Protein AF-A0A0K0ENK3-F1 (afdb_monomer_lite)

Sequence (128 aa):
MRTIVILLSPIFALILNIVTFDFFKKRNRREPESIIIKRERLILINITLQGILAILCQSPTAIILYLTQVYSLNIPNIYYLTSNFLLFSHFGFSTLITIMFLKDVRKEICKSFNGYVDHKLIKRFMKI

Secondary structure (DSSP, 8-state):
-HHHHHHHHHHHHHHHHHHHHHHHHHHGGG-TT-HHHHHHHHHHHHHHHHHHHHHHHHHHHHHHHHHHHHH-----HHHHHHHHHHHHHHHHHHHHHHHHH-HHHHHHHHHHHTTTS-HHHHHHHHT-

Radius of gyration: 19.32 Å; chains: 1; bounding box: 52×31×52 Å

Organism: Strongyloides stercoralis (NCBI:txid6248)

pLDDT: mean 81.51, std 9.8, range [50.53, 94.25]

Foldseek 3Di:
DVLVCLLCVLVVQLVVLVVVVVVLCVVCVVPCPDPVNVLVVLVSVLSNVLSVLQNVLQVQQSVVVCCCVPVVDPDDVVSVVVSVVSNVVSVVVSVVSCLQRHPVVVVVVLVVCVPPDDNVVSCVVSVD

Structure (mmCIF, N/CA/C/O backbone):
data_AF-A0A0K0ENK3-F1
#
_entry.id   AF-A0A0K0ENK3-F1
#
loop_
_atom_site.group_PDB
_atom_site.id
_atom_site.type_symbol
_atom_site.label_atom_id
_atom_site.label_alt_id
_atom_site.label_comp_id
_atom_site.label_asym_id
_atom_site.label_entity_id
_atom_site.label_seq_id
_atom_site.pdbx_PDB_ins_code
_atom_site.Cartn_x
_atom_site.Cartn_y
_atom_site.Cartn_z
_atom_site.occupancy
_atom_site.B_iso_or_equiv
_atom_site.auth_seq_id
_atom_site.auth_comp_id
_atom_site.auth_asym_id
_atom_site.auth_atom_id
_atom_site.pdbx_PDB_model_num
ATOM 1 N N . MET A 1 1 ? -21.571 6.300 4.278 1.00 59.97 1 MET A N 1
ATOM 2 C CA . MET A 1 1 ? -21.034 6.801 2.989 1.00 59.97 1 MET A CA 1
ATOM 3 C C . MET A 1 1 ? -19.554 7.166 3.086 1.00 59.97 1 MET A C 1
ATOM 5 O O . MET A 1 1 ? -18.743 6.413 2.570 1.00 59.97 1 MET A O 1
ATOM 9 N N . ARG A 1 2 ? -19.168 8.246 3.786 1.00 70.38 2 ARG A N 1
ATOM 10 C CA . ARG A 1 2 ? -17.778 8.754 3.798 1.00 70.38 2 ARG A CA 1
ATOM 11 C C . ARG A 1 2 ? -16.722 7.727 4.250 1.00 70.38 2 ARG A C 1
ATOM 13 O O . ARG A 1 2 ? -15.711 7.581 3.578 1.00 70.38 2 ARG A O 1
ATOM 20 N N . THR A 1 3 ? -16.978 6.968 5.318 1.00 70.75 3 THR A N 1
ATOM 21 C CA . 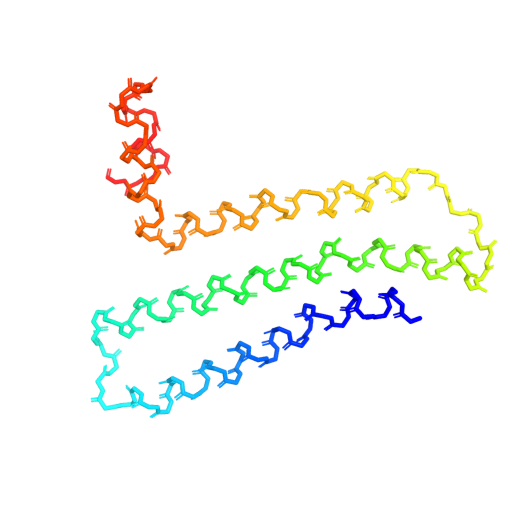THR A 1 3 ? -16.048 5.939 5.835 1.00 70.75 3 THR A CA 1
ATOM 22 C C . THR A 1 3 ? -15.810 4.803 4.837 1.00 70.75 3 THR A C 1
ATOM 24 O O . THR A 1 3 ? -14.682 4.353 4.673 1.00 70.75 3 THR A O 1
ATOM 27 N N . ILE A 1 4 ? -16.858 4.388 4.117 1.00 75.12 4 ILE A N 1
ATOM 28 C CA . ILE A 1 4 ? -16.775 3.348 3.081 1.00 75.12 4 ILE A CA 1
ATOM 29 C C . ILE A 1 4 ? -15.928 3.841 1.905 1.00 75.12 4 ILE A C 1
ATOM 31 O O . ILE A 1 4 ? -15.069 3.110 1.429 1.00 75.12 4 ILE A O 1
ATOM 35 N N . VAL A 1 5 ? -16.118 5.094 1.471 1.00 77.25 5 VAL A N 1
ATOM 36 C CA . VAL A 1 5 ? -15.306 5.688 0.394 1.00 77.25 5 VAL A CA 1
ATOM 37 C C . VAL A 1 5 ? -13.828 5.741 0.780 1.00 77.25 5 VAL A C 1
ATOM 39 O O . VAL A 1 5 ? -12.976 5.375 -0.025 1.00 77.25 5 VAL A O 1
ATOM 42 N N . ILE A 1 6 ? -13.524 6.149 2.016 1.00 74.31 6 ILE A N 1
ATOM 43 C CA . ILE A 1 6 ? -12.144 6.196 2.518 1.00 74.31 6 ILE A CA 1
ATOM 44 C C . ILE A 1 6 ? -11.524 4.793 2.527 1.00 74.31 6 ILE A C 1
ATOM 46 O O . ILE A 1 6 ? -10.385 4.647 2.104 1.00 74.31 6 ILE A O 1
ATOM 50 N N . LEU A 1 7 ? -12.279 3.766 2.929 1.00 75.06 7 LEU A N 1
ATOM 51 C CA . LEU A 1 7 ? -11.781 2.390 2.987 1.00 75.06 7 LEU A CA 1
ATOM 52 C C . LEU A 1 7 ? -11.594 1.750 1.602 1.00 75.06 7 LEU A C 1
ATOM 54 O O . LEU A 1 7 ? -10.628 1.027 1.372 1.00 75.06 7 LEU A O 1
ATOM 58 N N . LEU A 1 8 ? -12.518 2.002 0.673 1.00 83.69 8 LEU A N 1
ATOM 59 C CA . LEU A 1 8 ? -12.481 1.415 -0.668 1.00 83.69 8 LEU A CA 1
ATOM 60 C C . LEU A 1 8 ? -11.491 2.124 -1.597 1.00 83.69 8 LEU A C 1
ATOM 62 O O . LEU A 1 8 ? -10.963 1.493 -2.507 1.00 83.69 8 LEU A O 1
ATOM 66 N N . SER A 1 9 ? -11.215 3.410 -1.369 1.00 82.75 9 SER A N 1
ATOM 67 C CA . SER A 1 9 ? -10.250 4.212 -2.135 1.00 82.75 9 SER A CA 1
ATOM 68 C C . SER A 1 9 ? -8.902 3.505 -2.367 1.00 82.75 9 SER A C 1
ATOM 70 O O . SER A 1 9 ? -8.542 3.294 -3.530 1.00 82.75 9 SER A O 1
ATOM 72 N N . PRO A 1 10 ? -8.166 3.068 -1.324 1.00 81.31 10 PRO A N 1
ATOM 73 C CA . PRO A 1 10 ? -6.874 2.419 -1.520 1.00 81.31 10 PRO A CA 1
ATOM 74 C C . PRO A 1 10 ? -6.999 1.058 -2.219 1.00 81.31 10 PRO A C 1
ATOM 76 O O . PRO A 1 10 ? -6.096 0.680 -2.961 1.00 81.31 10 PRO A O 1
ATOM 79 N N . ILE A 1 11 ? -8.126 0.352 -2.067 1.00 85.31 11 ILE A N 1
ATOM 80 C CA . ILE A 1 11 ? -8.395 -0.905 -2.782 1.00 85.31 11 ILE A CA 1
ATOM 81 C C . ILE A 1 11 ? -8.567 -0.634 -4.280 1.00 85.31 11 ILE A C 1
ATOM 83 O O . ILE A 1 11 ? -7.923 -1.285 -5.102 1.00 85.31 11 ILE A O 1
ATOM 87 N N . PHE A 1 12 ? -9.381 0.358 -4.649 1.00 86.06 12 PHE A N 1
ATOM 88 C CA . PHE A 1 12 ? -9.555 0.759 -6.046 1.00 86.06 12 PHE A CA 1
ATOM 89 C C . PHE A 1 12 ? -8.248 1.251 -6.665 1.00 86.06 12 PHE A C 1
ATOM 91 O O . PHE A 1 12 ? -7.933 0.872 -7.793 1.00 86.06 12 PHE A O 1
ATOM 98 N N . ALA A 1 13 ? -7.461 2.032 -5.922 1.00 84.00 13 ALA A N 1
ATOM 99 C CA . ALA A 1 13 ? -6.137 2.458 -6.360 1.00 84.00 13 ALA A CA 1
ATOM 100 C C . ALA A 1 13 ? -5.221 1.253 -6.631 1.00 84.00 13 ALA A C 1
ATOM 102 O O . ALA A 1 13 ? -4.521 1.228 -7.643 1.00 84.00 13 ALA A O 1
ATOM 103 N N . LEU A 1 14 ? -5.266 0.223 -5.780 1.00 86.75 14 LEU A N 1
ATOM 104 C CA . LEU A 1 14 ? -4.469 -0.991 -5.948 1.00 86.75 14 LEU A CA 1
ATOM 105 C C . LEU A 1 14 ? -4.890 -1.799 -7.182 1.00 86.75 14 LEU A C 1
ATOM 107 O O . LEU A 1 14 ? -4.032 -2.243 -7.943 1.00 86.75 14 LEU A O 1
ATOM 111 N N . ILE A 1 15 ? -6.199 -1.932 -7.423 1.00 88.56 15 ILE A N 1
ATOM 112 C CA . ILE A 1 15 ? -6.745 -2.582 -8.624 1.00 88.56 15 ILE A CA 1
ATOM 113 C C . ILE A 1 15 ? -6.285 -1.841 -9.883 1.00 88.56 15 ILE A C 1
ATOM 115 O O . ILE A 1 15 ? -5.754 -2.462 -10.804 1.00 88.56 15 ILE A O 1
ATOM 119 N N . LEU A 1 16 ? -6.423 -0.513 -9.907 1.00 87.88 16 LEU A N 1
ATOM 120 C CA . LEU A 1 16 ? -5.932 0.332 -10.998 1.00 87.88 16 LEU A CA 1
ATOM 121 C C . LEU A 1 16 ? -4.437 0.123 -11.240 1.00 87.88 16 LEU A C 1
ATOM 123 O O . LEU A 1 16 ? -4.004 0.026 -12.389 1.00 87.88 16 LEU A O 1
ATOM 127 N N . ASN A 1 17 ? -3.652 0.001 -10.173 1.00 86.69 17 ASN A N 1
ATOM 128 C CA . ASN A 1 17 ? -2.216 -0.200 -10.277 1.00 86.69 17 ASN A CA 1
ATOM 129 C C . ASN A 1 17 ? -1.857 -1.585 -10.850 1.00 86.69 17 ASN A C 1
ATOM 131 O O . ASN A 1 17 ? -0.951 -1.686 -11.676 1.00 86.69 17 ASN A O 1
ATOM 135 N N . ILE A 1 18 ? -2.603 -2.639 -10.497 1.00 84.81 18 ILE A N 1
ATOM 136 C CA . ILE A 1 18 ? -2.455 -3.983 -11.089 1.00 84.81 18 ILE A CA 1
ATOM 137 C C . ILE A 1 18 ? -2.807 -3.962 -12.580 1.00 84.81 18 ILE A C 1
ATOM 139 O O . ILE A 1 18 ? -2.042 -4.464 -13.403 1.00 84.81 18 ILE A O 1
ATOM 143 N N . VAL A 1 19 ? -3.927 -3.337 -12.950 1.00 87.12 19 VAL A N 1
ATOM 144 C CA . VAL A 1 19 ? -4.334 -3.203 -14.360 1.00 87.12 19 VAL A CA 1
ATOM 145 C C . VAL A 1 19 ? -3.271 -2.444 -15.155 1.00 87.12 19 VAL A C 1
ATOM 147 O O . VAL A 1 19 ? -2.907 -2.838 -16.263 1.00 87.12 19 VAL A O 1
ATOM 150 N N . THR A 1 20 ? -2.722 -1.386 -14.561 1.00 85.25 20 THR A N 1
ATOM 151 C CA . THR A 1 20 ? -1.643 -0.590 -15.149 1.00 85.25 20 THR A CA 1
ATOM 152 C C . THR A 1 20 ? -0.374 -1.429 -15.322 1.00 85.25 20 THR A C 1
ATOM 154 O O . THR A 1 20 ? 0.242 -1.398 -16.389 1.00 85.25 20 THR A O 1
ATOM 157 N N . PHE A 1 21 ? -0.013 -2.248 -14.328 1.00 83.56 21 PHE A N 1
ATOM 158 C CA . PHE A 1 21 ? 1.108 -3.184 -14.422 1.00 83.56 21 PHE A CA 1
ATOM 159 C C . PHE A 1 21 ? 0.943 -4.159 -15.591 1.00 83.56 21 PHE A C 1
ATOM 161 O O . PHE A 1 21 ? 1.867 -4.329 -16.389 1.00 83.56 21 PHE A O 1
ATOM 168 N N . ASP A 1 22 ? -0.232 -4.773 -15.727 1.00 82.75 22 ASP A N 1
ATOM 169 C CA . ASP A 1 22 ? -0.513 -5.720 -16.805 1.00 82.75 22 ASP A CA 1
ATOM 170 C C . ASP A 1 22 ? -0.527 -5.049 -18.181 1.00 82.75 22 ASP A C 1
ATOM 172 O O . ASP A 1 22 ? -0.020 -5.618 -19.154 1.00 82.75 22 ASP A O 1
ATOM 176 N N . PHE A 1 23 ? -1.045 -3.822 -18.269 1.00 85.06 23 PHE A N 1
ATOM 177 C CA . PHE A 1 23 ? -0.994 -3.022 -19.488 1.00 85.06 23 PHE A CA 1
ATOM 178 C C . PHE A 1 23 ? 0.453 -2.747 -19.917 1.00 85.06 23 PHE A C 1
ATOM 180 O O . PHE A 1 23 ? 0.829 -3.048 -21.055 1.00 85.06 23 PHE A O 1
ATOM 187 N N . PHE A 1 24 ? 1.298 -2.262 -19.002 1.00 80.19 24 PHE A N 1
ATOM 188 C CA . PHE A 1 24 ? 2.714 -2.029 -19.287 1.00 80.19 24 PHE A CA 1
ATOM 189 C C . PHE A 1 24 ? 3.454 -3.327 -19.610 1.00 80.19 24 PHE A C 1
ATOM 191 O O . PHE A 1 24 ? 4.237 -3.367 -20.555 1.00 80.19 24 PHE A O 1
ATOM 198 N N . LYS A 1 25 ? 3.164 -4.427 -18.906 1.00 79.31 25 LYS A N 1
ATOM 199 C CA . LYS A 1 25 ? 3.748 -5.746 -19.187 1.00 79.31 25 LYS A CA 1
ATOM 200 C C . LYS A 1 25 ? 3.418 -6.231 -20.601 1.00 79.31 25 LYS A C 1
ATOM 202 O O . LYS A 1 25 ? 4.290 -6.799 -21.257 1.00 79.31 25 LYS A O 1
ATOM 207 N N . LYS A 1 26 ? 2.189 -6.007 -21.084 1.00 82.44 26 LYS A N 1
ATOM 208 C CA . LYS A 1 26 ? 1.779 -6.349 -22.457 1.00 82.44 26 LYS A CA 1
ATOM 209 C C . LYS A 1 26 ? 2.445 -5.443 -23.494 1.00 82.44 26 LYS A C 1
ATOM 211 O O . LYS A 1 26 ? 2.976 -5.961 -24.473 1.00 82.44 26 LYS A O 1
ATOM 216 N N . ARG A 1 27 ? 2.461 -4.124 -23.269 1.00 80.19 27 ARG A N 1
ATOM 217 C CA . ARG A 1 27 ? 3.080 -3.141 -24.178 1.00 80.19 27 ARG A CA 1
ATOM 218 C C . ARG A 1 27 ? 4.585 -3.368 -24.335 1.00 80.19 27 ARG A C 1
ATOM 220 O O . ARG A 1 27 ? 5.104 -3.352 -25.446 1.00 80.19 27 ARG A O 1
ATOM 227 N N . ASN A 1 28 ? 5.265 -3.646 -23.230 1.00 75.50 28 ASN A N 1
ATOM 228 C CA . ASN A 1 28 ? 6.723 -3.704 -23.154 1.00 75.50 28 ASN A CA 1
ATOM 229 C C . ASN A 1 28 ? 7.300 -5.107 -23.418 1.00 75.50 28 ASN A C 1
ATOM 231 O O . ASN A 1 28 ? 8.485 -5.344 -23.192 1.00 75.50 28 ASN A O 1
ATOM 235 N N . ARG A 1 29 ? 6.489 -6.051 -23.925 1.00 73.00 29 ARG A N 1
ATOM 236 C CA . ARG A 1 29 ? 6.928 -7.424 -24.246 1.00 73.00 29 ARG A CA 1
ATOM 237 C C . ARG A 1 29 ? 8.086 -7.486 -25.247 1.00 73.00 29 ARG A C 1
ATOM 239 O O . ARG A 1 29 ? 8.814 -8.469 -25.240 1.00 73.00 29 ARG A O 1
ATOM 246 N N . ARG A 1 30 ? 8.222 -6.475 -26.111 1.00 69.31 30 ARG A N 1
ATOM 247 C CA . ARG A 1 30 ? 9.220 -6.449 -27.192 1.00 69.31 30 ARG A CA 1
ATOM 248 C C . ARG A 1 30 ? 10.612 -5.994 -26.744 1.00 69.31 30 ARG A C 1
ATOM 250 O O . ARG A 1 30 ? 11.576 -6.366 -27.393 1.00 69.31 30 ARG A O 1
ATOM 257 N N . GLU A 1 31 ? 10.731 -5.266 -25.633 1.00 69.00 31 GLU A N 1
ATOM 258 C CA . GLU A 1 31 ? 12.023 -4.758 -25.136 1.00 69.00 31 GLU A CA 1
ATOM 259 C C . GLU A 1 31 ? 12.137 -4.860 -23.606 1.00 69.00 31 GLU A C 1
ATOM 261 O O . GLU A 1 31 ? 12.297 -3.855 -22.920 1.00 69.00 31 GLU A O 1
ATOM 266 N N . PRO A 1 32 ? 12.069 -6.061 -23.013 1.00 66.44 32 PRO A N 1
ATOM 267 C CA . PRO A 1 32 ? 11.935 -6.227 -21.562 1.00 66.44 32 PRO A CA 1
ATOM 268 C C . PRO A 1 32 ? 13.072 -5.614 -20.723 1.00 66.44 32 PRO A C 1
ATOM 270 O O . PRO A 1 32 ? 12.905 -5.434 -19.514 1.00 66.44 32 PRO A O 1
ATOM 273 N N . GLU A 1 33 ? 14.219 -5.299 -21.328 1.00 67.69 33 GLU A N 1
ATOM 274 C CA . GLU A 1 33 ? 15.426 -4.875 -20.618 1.00 67.69 33 GLU A CA 1
ATOM 275 C C . GLU A 1 33 ? 15.724 -3.375 -20.657 1.00 67.69 33 GLU A C 1
ATOM 277 O O . GLU A 1 33 ? 16.688 -2.946 -20.012 1.00 67.69 33 GLU A O 1
ATOM 282 N N . SER A 1 34 ? 14.911 -2.563 -21.345 1.00 76.94 34 SER A N 1
ATOM 283 C CA . SER A 1 34 ? 15.187 -1.128 -21.431 1.00 76.94 34 SER A CA 1
ATOM 284 C C . SER A 1 34 ? 15.213 -0.483 -20.035 1.00 76.94 34 SER A C 1
ATOM 286 O O . SER A 1 34 ? 14.452 -0.840 -19.126 1.00 76.94 34 SER A O 1
ATOM 288 N N . ILE A 1 35 ? 16.115 0.485 -19.838 1.00 80.06 35 ILE A N 1
ATOM 289 C CA . ILE A 1 35 ? 16.265 1.205 -18.560 1.00 80.06 35 ILE A CA 1
ATOM 290 C C . ILE A 1 35 ? 14.934 1.855 -18.148 1.00 80.06 35 ILE A C 1
ATOM 292 O O . ILE A 1 35 ? 14.593 1.878 -16.963 1.00 80.06 35 ILE A O 1
ATOM 296 N N . ILE A 1 36 ? 14.167 2.328 -19.134 1.00 79.50 36 ILE A N 1
ATOM 297 C CA . ILE A 1 36 ? 12.842 2.926 -18.950 1.00 79.50 36 ILE A CA 1
ATOM 298 C C . ILE A 1 36 ? 11.886 1.896 -18.339 1.00 79.50 36 ILE A C 1
ATOM 300 O O . ILE A 1 36 ? 11.273 2.169 -17.311 1.00 79.50 36 ILE A O 1
ATOM 304 N N . ILE A 1 37 ? 11.847 0.678 -18.882 1.00 80.00 37 ILE A N 1
ATOM 305 C CA . ILE A 1 37 ? 10.955 -0.393 -18.414 1.00 80.00 37 ILE A CA 1
ATOM 306 C C . ILE A 1 37 ? 11.327 -0.861 -17.004 1.00 80.00 37 ILE A C 1
ATOM 308 O O . ILE A 1 37 ? 10.449 -1.097 -16.168 1.00 80.00 37 ILE A O 1
ATOM 312 N N . LYS A 1 38 ? 12.627 -0.952 -16.692 1.00 80.81 38 LYS A N 1
ATOM 313 C CA . LYS A 1 38 ? 13.088 -1.253 -15.325 1.00 80.81 38 LYS A CA 1
ATOM 314 C C . LYS A 1 38 ? 12.642 -0.172 -14.334 1.00 80.81 38 LYS A C 1
ATOM 316 O O . LYS A 1 38 ? 12.204 -0.505 -13.233 1.00 80.81 38 LYS A O 1
ATOM 321 N N . ARG A 1 39 ? 12.713 1.107 -14.722 1.00 82.12 39 ARG A N 1
ATOM 322 C CA . ARG A 1 39 ? 12.256 2.238 -13.899 1.00 82.12 39 ARG A CA 1
ATOM 323 C C . ARG A 1 39 ? 10.739 2.221 -13.703 1.00 82.12 39 ARG A C 1
ATOM 325 O O . ARG A 1 39 ? 10.292 2.346 -12.568 1.00 82.12 39 ARG A O 1
ATOM 332 N N . GLU A 1 40 ? 9.962 1.994 -14.761 1.00 81.88 40 GLU A N 1
ATOM 333 C CA . GLU A 1 40 ? 8.499 1.853 -14.688 1.00 81.88 40 GLU A CA 1
ATOM 334 C C . GLU A 1 40 ? 8.087 0.728 -13.732 1.00 81.88 40 GLU A C 1
ATOM 336 O O . GLU A 1 40 ? 7.240 0.935 -12.864 1.00 81.88 40 GLU A O 1
ATOM 341 N N . ARG A 1 41 ? 8.736 -0.444 -13.811 1.00 82.94 41 ARG A N 1
ATOM 342 C CA . ARG A 1 41 ? 8.485 -1.546 -12.869 1.00 82.94 41 ARG A CA 1
ATOM 343 C C . ARG A 1 41 ? 8.747 -1.152 -11.419 1.00 82.94 41 ARG A C 1
ATOM 345 O O . ARG A 1 41 ? 7.944 -1.494 -10.557 1.00 82.94 41 ARG A O 1
ATOM 352 N N . LEU A 1 42 ? 9.841 -0.444 -11.138 1.00 85.06 42 LEU A N 1
ATOM 353 C CA . LEU A 1 42 ? 10.140 0.017 -9.779 1.00 85.06 42 LEU A CA 1
ATOM 354 C C . LEU A 1 42 ? 9.096 1.018 -9.269 1.00 85.06 42 LEU A C 1
ATOM 356 O O . LEU A 1 42 ? 8.704 0.931 -8.108 1.00 85.06 42 LEU A O 1
ATOM 360 N N . ILE A 1 43 ? 8.612 1.920 -10.129 1.00 85.75 43 ILE A N 1
ATOM 361 C CA . ILE A 1 43 ? 7.520 2.848 -9.795 1.00 85.75 43 ILE A CA 1
ATOM 362 C C . ILE A 1 43 ? 6.244 2.069 -9.460 1.00 85.75 43 ILE A C 1
ATOM 364 O O . ILE A 1 43 ? 5.632 2.312 -8.424 1.00 85.75 43 ILE A O 1
ATOM 368 N N . LEU A 1 44 ? 5.873 1.093 -10.289 1.00 86.44 44 LEU A N 1
ATOM 369 C CA . LEU A 1 44 ? 4.693 0.254 -10.070 1.00 86.44 44 LEU A CA 1
ATOM 370 C C . LEU A 1 44 ? 4.778 -0.543 -8.763 1.00 86.44 44 LEU A C 1
ATOM 372 O O . LEU A 1 44 ? 3.803 -0.587 -8.010 1.00 86.4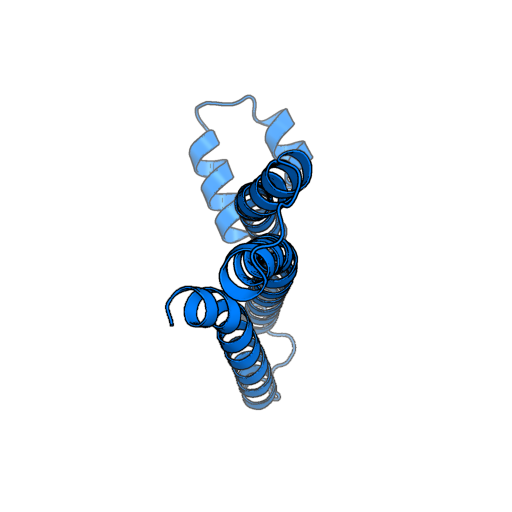4 44 LEU A O 1
ATOM 376 N N . ILE A 1 45 ? 5.942 -1.127 -8.459 1.00 86.81 45 ILE A N 1
ATOM 377 C CA . ILE A 1 45 ? 6.185 -1.828 -7.189 1.00 86.81 45 ILE A CA 1
ATOM 378 C C . ILE A 1 45 ? 6.057 -0.858 -6.011 1.00 86.81 45 ILE A C 1
ATOM 380 O O . ILE A 1 45 ? 5.380 -1.180 -5.038 1.00 86.81 45 ILE A O 1
ATOM 384 N N . ASN A 1 46 ? 6.646 0.337 -6.112 1.00 88.31 46 ASN A N 1
ATOM 385 C CA . ASN A 1 46 ? 6.546 1.371 -5.083 1.00 88.31 46 ASN A CA 1
ATOM 386 C C . ASN A 1 46 ? 5.083 1.750 -4.798 1.00 88.31 46 ASN A C 1
ATOM 388 O O . ASN A 1 46 ? 4.654 1.700 -3.648 1.00 88.31 46 ASN A O 1
ATOM 392 N N . ILE A 1 47 ? 4.294 2.051 -5.836 1.00 87.25 47 ILE A N 1
ATOM 393 C CA . ILE A 1 47 ? 2.870 2.394 -5.683 1.00 87.25 47 ILE A CA 1
ATOM 394 C C . ILE A 1 47 ? 2.086 1.208 -5.100 1.00 87.25 47 ILE A C 1
ATOM 396 O O . ILE A 1 47 ? 1.220 1.400 -4.251 1.00 87.25 47 ILE A O 1
ATOM 400 N N . THR A 1 48 ? 2.417 -0.027 -5.491 1.00 88.25 48 THR A N 1
ATOM 401 C CA . THR A 1 48 ? 1.749 -1.228 -4.963 1.00 88.25 48 THR A CA 1
ATOM 402 C C . THR A 1 48 ? 2.023 -1.398 -3.473 1.00 88.25 48 THR A C 1
ATOM 404 O O . THR A 1 48 ? 1.088 -1.588 -2.702 1.00 88.25 48 THR A O 1
ATOM 407 N N . LEU A 1 49 ? 3.284 -1.274 -3.047 1.00 88.50 49 LEU A N 1
ATOM 408 C CA . LEU A 1 49 ? 3.656 -1.347 -1.634 1.00 88.50 49 LEU A CA 1
ATOM 409 C C . LEU A 1 49 ? 2.979 -0.247 -0.813 1.00 88.50 49 LEU A C 1
ATOM 411 O O . LEU A 1 49 ? 2.467 -0.531 0.266 1.00 88.50 49 LEU A O 1
ATOM 415 N N . GLN A 1 50 ? 2.921 0.980 -1.336 1.00 88.06 50 GLN A N 1
ATOM 416 C CA . GLN A 1 50 ? 2.209 2.082 -0.683 1.00 88.06 50 GLN A CA 1
ATOM 417 C C . GLN A 1 50 ? 0.707 1.817 -0.574 1.00 88.06 50 GLN A C 1
ATOM 419 O O . GLN A 1 50 ? 0.114 2.098 0.464 1.00 88.06 50 GLN A O 1
ATOM 424 N N . GLY A 1 51 ? 0.095 1.230 -1.605 1.00 88.25 51 GLY A N 1
ATOM 425 C CA . GLY A 1 51 ? -1.311 0.839 -1.576 1.00 88.25 51 GLY A CA 1
ATOM 426 C C . GLY A 1 51 ? -1.598 -0.253 -0.539 1.00 88.25 51 GLY A C 1
ATOM 427 O O . GLY A 1 51 ? -2.527 -0.107 0.251 1.00 88.25 51 GLY A O 1
ATOM 428 N N . ILE A 1 52 ? -0.770 -1.306 -0.471 1.00 89.38 52 ILE A N 1
ATOM 429 C CA . ILE A 1 52 ? -0.892 -2.362 0.553 1.00 89.38 52 ILE A CA 1
ATOM 430 C C . ILE A 1 52 ? -0.748 -1.758 1.953 1.00 89.38 52 ILE A C 1
ATOM 432 O O . ILE A 1 52 ? -1.565 -2.023 2.834 1.00 89.38 52 ILE A O 1
ATOM 436 N N . LEU A 1 53 ? 0.272 -0.920 2.149 1.00 90.94 53 LEU A N 1
ATOM 437 C CA . LEU A 1 53 ? 0.526 -0.252 3.420 1.00 90.94 53 LEU A CA 1
ATOM 438 C C . LEU A 1 53 ? -0.660 0.629 3.840 1.00 90.94 53 LEU A C 1
ATOM 440 O O . LEU A 1 53 ? -1.080 0.576 4.993 1.00 90.94 53 LEU A O 1
ATOM 444 N N . ALA A 1 54 ? -1.239 1.393 2.910 1.00 88.56 54 ALA A N 1
ATOM 445 C CA . ALA A 1 54 ? -2.409 2.221 3.180 1.00 88.56 54 ALA A CA 1
ATOM 446 C C . ALA A 1 54 ? -3.609 1.380 3.640 1.00 88.56 54 ALA A C 1
ATOM 448 O O . ALA A 1 54 ? -4.252 1.742 4.624 1.00 88.56 54 ALA A O 1
ATOM 449 N N . ILE A 1 55 ? -3.878 0.236 2.998 1.00 89.25 55 ILE A N 1
ATOM 450 C CA . ILE A 1 55 ? -4.955 -0.677 3.416 1.00 89.25 55 ILE A CA 1
ATOM 451 C C . ILE A 1 55 ? -4.689 -1.190 4.833 1.00 89.25 55 ILE A C 1
ATOM 453 O O . ILE A 1 55 ? -5.567 -1.092 5.692 1.00 89.25 55 ILE A O 1
ATOM 457 N N . LEU A 1 56 ? -3.481 -1.690 5.103 1.00 90.81 56 LEU A N 1
ATOM 458 C CA . LEU A 1 56 ? -3.128 -2.245 6.413 1.00 90.81 56 LEU A CA 1
ATOM 459 C C . LEU A 1 56 ? -3.234 -1.204 7.534 1.00 90.81 56 LEU A C 1
ATOM 461 O O . LEU A 1 56 ? -3.713 -1.521 8.619 1.00 90.81 56 LEU A O 1
ATOM 465 N N . CYS A 1 57 ? -2.834 0.040 7.275 1.00 91.50 57 CYS A N 1
ATOM 466 C CA . CYS A 1 57 ? -2.839 1.101 8.278 1.00 91.50 57 CYS A CA 1
ATOM 467 C C . CYS A 1 57 ? -4.198 1.799 8.447 1.00 91.50 57 CYS A C 1
ATOM 469 O O . CYS A 1 57 ? -4.491 2.287 9.536 1.00 91.50 57 CYS A O 1
ATOM 471 N N . GLN A 1 58 ? -5.042 1.855 7.409 1.00 89.06 58 GLN A N 1
ATOM 472 C CA . GLN A 1 58 ? -6.371 2.480 7.490 1.00 89.06 58 GLN A CA 1
ATOM 473 C C . GLN A 1 58 ? -7.447 1.526 8.022 1.00 89.06 58 GLN A C 1
ATOM 475 O O . GLN A 1 58 ? -8.386 1.974 8.686 1.00 89.06 58 GLN A O 1
ATOM 480 N N . SER A 1 59 ? -7.311 0.221 7.763 1.00 88.75 59 SER A N 1
ATOM 481 C CA . SER A 1 59 ? -8.322 -0.778 8.139 1.00 88.75 59 SER A CA 1
ATOM 482 C C . SER A 1 59 ? -8.638 -0.795 9.641 1.00 88.75 59 SER A C 1
ATOM 484 O O . SER A 1 59 ? -9.823 -0.752 9.970 1.00 88.75 59 SER A O 1
ATOM 486 N N . PRO A 1 60 ? -7.658 -0.780 10.571 1.00 91.25 60 PRO A N 1
ATOM 487 C CA . PRO A 1 60 ? -7.943 -0.796 12.007 1.00 91.25 60 PRO A CA 1
ATOM 488 C C . PRO A 1 60 ? -8.814 0.384 12.442 1.00 91.25 60 PRO A C 1
ATOM 490 O O . PRO A 1 60 ? -9.810 0.198 13.137 1.00 91.25 60 PRO A O 1
ATOM 493 N N . THR A 1 61 ? -8.487 1.590 11.973 1.00 89.00 61 THR A N 1
ATOM 494 C CA . THR A 1 61 ? -9.240 2.807 12.301 1.00 89.00 61 THR A CA 1
ATOM 495 C C . THR A 1 61 ? -10.668 2.723 11.786 1.00 89.00 61 THR A C 1
ATOM 497 O O . THR A 1 61 ? -11.603 3.064 12.506 1.00 89.00 61 THR A O 1
ATOM 500 N N . ALA A 1 62 ? -10.862 2.229 10.564 1.00 86.62 62 ALA A N 1
ATOM 501 C CA . ALA A 1 62 ? -12.192 2.098 9.993 1.00 86.62 62 ALA A CA 1
ATOM 502 C C . ALA A 1 62 ? -13.029 0.992 10.654 1.00 86.62 62 ALA A C 1
ATOM 504 O O . ALA A 1 62 ? -14.230 1.184 10.833 1.00 86.62 62 ALA A O 1
ATOM 505 N N . ILE A 1 63 ? -12.412 -0.123 11.059 1.00 88.50 63 ILE A N 1
ATOM 506 C CA . ILE A 1 63 ? -13.078 -1.196 11.811 1.00 88.50 63 ILE A CA 1
ATOM 507 C C . ILE A 1 63 ? -13.545 -0.671 13.170 1.00 88.50 63 ILE A C 1
ATOM 509 O O . ILE A 1 63 ? -14.708 -0.851 13.518 1.00 88.50 63 ILE A O 1
ATOM 513 N N . ILE A 1 64 ? -12.681 0.026 13.915 1.00 89.62 64 ILE A N 1
ATOM 514 C CA . ILE A 1 64 ? -13.040 0.614 15.216 1.00 89.62 64 ILE A CA 1
ATOM 515 C C . ILE A 1 64 ? -14.187 1.620 15.062 1.00 89.62 64 ILE A C 1
ATOM 517 O O . ILE A 1 64 ? -15.153 1.577 15.827 1.00 89.62 64 ILE A O 1
ATOM 521 N N . LEU A 1 65 ? -14.115 2.489 14.047 1.00 86.44 65 LEU A N 1
ATOM 522 C CA . LEU A 1 65 ? -15.180 3.443 13.727 1.00 86.44 65 LEU A CA 1
ATOM 523 C C . LEU A 1 65 ? -16.496 2.735 13.412 1.00 86.44 65 LEU A C 1
ATOM 525 O O . LEU A 1 65 ? -17.533 3.119 13.943 1.00 86.44 65 LEU A O 1
ATOM 529 N N . TYR A 1 66 ? -16.456 1.691 12.584 1.00 85.44 66 TYR A N 1
ATOM 530 C CA . TYR A 1 66 ? -17.635 0.908 12.230 1.00 85.44 66 TYR A CA 1
ATOM 531 C C . TYR A 1 66 ? -18.247 0.219 13.454 1.00 85.44 66 TYR A C 1
ATOM 533 O O . TYR A 1 66 ? -19.446 0.343 13.685 1.00 85.44 66 TYR A O 1
ATOM 541 N N . LEU A 1 67 ? -17.430 -0.440 14.281 1.00 88.00 67 LEU A N 1
ATOM 542 C CA . LEU A 1 67 ? -17.887 -1.110 15.501 1.00 88.00 67 LEU A CA 1
ATOM 543 C C . LEU A 1 67 ? -18.516 -0.129 16.494 1.00 88.00 67 LEU A C 1
ATOM 545 O O . LEU A 1 67 ? -19.563 -0.414 17.068 1.00 88.00 67 LEU A O 1
ATOM 549 N N . THR A 1 68 ? -17.919 1.048 16.657 1.00 87.56 68 THR A N 1
ATOM 550 C CA . THR A 1 68 ? -18.430 2.052 17.596 1.00 87.56 68 THR A CA 1
ATOM 551 C C . THR A 1 68 ? -19.699 2.723 17.073 1.00 87.56 68 THR A C 1
ATOM 553 O O . THR A 1 68 ? -20.620 2.961 17.842 1.00 87.56 68 THR A O 1
ATOM 556 N N . GLN A 1 69 ? -19.786 3.003 15.768 1.00 85.88 69 GLN A N 1
ATOM 557 C CA . GLN A 1 69 ? -20.953 3.669 15.175 1.00 85.88 69 GLN A CA 1
ATOM 558 C C . GLN A 1 69 ? -22.153 2.740 14.980 1.00 85.88 69 GLN A C 1
ATOM 560 O O . GLN A 1 69 ? -23.286 3.189 15.117 1.00 85.88 69 GLN A O 1
ATOM 565 N N . VAL A 1 70 ? -21.922 1.477 14.614 1.00 85.38 70 VAL A N 1
ATOM 566 C CA . VAL A 1 70 ? -22.998 0.538 14.258 1.00 85.38 70 VAL A CA 1
ATOM 567 C C . VAL A 1 70 ? -23.424 -0.317 15.443 1.00 85.38 70 VAL A C 1
ATOM 569 O O . VAL A 1 70 ? -24.615 -0.543 15.624 1.00 85.38 70 VAL A O 1
ATOM 572 N N . TYR A 1 71 ? -22.473 -0.775 16.260 1.00 84.12 71 TYR A N 1
ATOM 573 C CA . TYR A 1 71 ? -22.762 -1.663 17.390 1.00 84.12 71 TYR A CA 1
ATOM 574 C C . TYR A 1 71 ? -22.761 -0.941 18.740 1.00 84.12 71 TYR A C 1
ATOM 576 O O . TYR A 1 71 ? -22.967 -1.588 19.764 1.00 84.12 71 TYR A O 1
ATOM 584 N N . SER A 1 72 ? -22.516 0.377 18.764 1.00 82.00 72 SER A N 1
ATOM 585 C CA . SER A 1 72 ? -22.413 1.179 19.995 1.00 82.00 72 SER A CA 1
ATOM 586 C C . SER A 1 72 ? -21.460 0.567 21.031 1.00 82.00 72 SER A C 1
ATOM 588 O O . SER A 1 72 ? -21.646 0.716 22.239 1.00 82.00 72 SER A O 1
ATOM 590 N N . LEU A 1 73 ? -20.437 -0.152 20.555 1.00 82.88 73 LEU A N 1
ATOM 591 C CA . LEU A 1 73 ? -19.440 -0.791 21.403 1.00 82.88 73 LEU A CA 1
ATOM 592 C C . LEU A 1 73 ? -18.552 0.279 22.029 1.00 82.88 73 LEU A C 1
ATOM 594 O O . LEU A 1 73 ? -17.941 1.084 21.325 1.00 82.88 73 LEU A O 1
ATOM 598 N N . ASN A 1 74 ? -18.437 0.254 23.355 1.00 85.56 74 ASN A N 1
ATOM 599 C CA . ASN A 1 74 ? -17.546 1.158 24.063 1.00 85.56 74 ASN A CA 1
ATOM 600 C C . ASN A 1 74 ? -16.111 0.615 24.007 1.00 85.56 74 ASN A C 1
ATOM 602 O O . ASN A 1 74 ? -15.680 -0.160 24.863 1.00 85.56 74 ASN A O 1
ATOM 606 N N . ILE A 1 75 ? -15.394 0.961 22.938 1.00 85.75 75 ILE A N 1
ATOM 607 C CA . ILE A 1 75 ? -14.023 0.506 22.704 1.00 85.75 75 ILE A CA 1
ATOM 608 C C . ILE A 1 75 ? -13.051 1.339 23.559 1.00 85.75 75 ILE A C 1
ATOM 610 O O . ILE A 1 75 ? -13.069 2.567 23.467 1.00 85.75 75 ILE A O 1
ATOM 614 N N . PRO A 1 76 ? -12.159 0.706 24.348 1.00 89.94 76 PRO A N 1
ATOM 615 C CA . PRO A 1 76 ? -11.170 1.425 25.145 1.00 89.94 76 PRO A CA 1
ATOM 616 C C . PRO A 1 76 ? -10.300 2.382 24.316 1.00 89.94 76 PRO A C 1
ATOM 618 O O . PRO A 1 76 ? -9.827 2.027 23.233 1.00 89.94 76 PRO A O 1
ATOM 621 N N . ASN A 1 77 ? -9.999 3.563 24.870 1.00 89.62 77 ASN A N 1
ATOM 622 C CA . ASN A 1 77 ? -9.215 4.614 24.199 1.00 89.62 77 ASN A CA 1
ATOM 623 C C . ASN A 1 77 ? -7.845 4.151 23.681 1.00 89.62 77 ASN A C 1
ATOM 625 O O . ASN A 1 77 ? -7.341 4.710 22.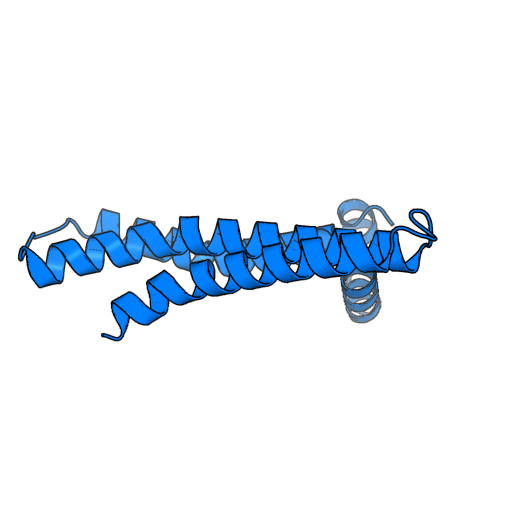707 1.00 89.62 77 ASN A O 1
ATOM 629 N N . ILE A 1 78 ? -7.242 3.127 24.293 1.00 92.88 78 ILE A N 1
ATOM 630 C CA . ILE A 1 78 ? -5.956 2.589 23.836 1.00 92.88 78 ILE A CA 1
ATOM 631 C C . ILE A 1 78 ? -6.030 2.077 22.391 1.00 92.88 78 ILE A C 1
ATOM 633 O O . ILE A 1 78 ? -5.121 2.341 21.611 1.00 92.88 78 ILE A O 1
ATOM 637 N N . TYR A 1 79 ? -7.139 1.446 21.991 1.00 92.12 79 TYR A N 1
ATOM 638 C CA . TYR A 1 79 ? -7.304 0.933 20.630 1.00 92.12 79 TYR A CA 1
ATOM 639 C C . TYR A 1 79 ? -7.406 2.064 19.605 1.00 92.12 79 TYR A C 1
ATOM 641 O O . TYR A 1 79 ? -6.805 1.971 18.536 1.00 92.12 79 TYR A O 1
ATOM 649 N N . TYR A 1 80 ? -8.093 3.156 19.952 1.00 90.81 80 TYR A N 1
ATOM 650 C CA . TYR A 1 80 ? -8.153 4.366 19.128 1.00 90.81 80 TYR A CA 1
ATOM 651 C C . TYR A 1 80 ? -6.782 5.021 18.959 1.00 90.81 80 TYR A C 1
ATOM 653 O O . TYR A 1 80 ? -6.422 5.448 17.861 1.00 90.81 80 TYR A O 1
ATOM 661 N N . LEU A 1 81 ? -6.002 5.099 20.039 1.00 93.00 81 LEU A N 1
ATOM 662 C CA . LEU A 1 81 ? -4.641 5.629 19.991 1.00 93.00 81 LEU A CA 1
ATOM 663 C C . LEU A 1 81 ? -3.750 4.773 19.091 1.00 93.00 81 LEU A C 1
ATOM 665 O O . LEU A 1 81 ? -3.063 5.315 18.228 1.00 93.00 81 LEU A O 1
ATOM 669 N N . THR A 1 82 ? -3.802 3.447 19.230 1.00 93.44 82 THR A N 1
ATOM 670 C CA . THR A 1 82 ? -3.025 2.531 18.390 1.00 93.44 82 THR A CA 1
ATOM 671 C C . THR A 1 82 ? -3.442 2.606 16.923 1.00 93.44 82 THR A C 1
ATOM 673 O O . THR A 1 82 ? -2.576 2.661 16.050 1.00 93.44 82 THR A O 1
ATOM 676 N N . SER A 1 83 ? -4.742 2.655 16.620 1.00 92.88 83 SER A N 1
ATOM 677 C CA . SER A 1 83 ? -5.210 2.745 15.234 1.00 92.88 83 SER A CA 1
ATOM 678 C C . SER A 1 83 ? -4.829 4.075 14.590 1.00 92.88 83 SER A C 1
ATOM 680 O O . SER A 1 83 ? -4.362 4.099 13.453 1.00 92.88 83 SER A O 1
ATOM 682 N N . ASN A 1 84 ? -4.947 5.181 15.328 1.00 91.62 84 ASN A N 1
ATOM 683 C CA . ASN A 1 84 ? -4.503 6.488 14.854 1.00 91.62 84 ASN A CA 1
ATOM 684 C C . ASN A 1 84 ? -2.988 6.529 14.662 1.00 91.62 84 ASN A C 1
ATOM 686 O O . ASN A 1 84 ? -2.524 7.059 13.657 1.00 91.62 84 ASN A O 1
ATOM 690 N N . PHE A 1 85 ? -2.214 5.937 15.572 1.00 94.25 85 PHE A N 1
ATOM 691 C CA . PHE A 1 85 ? -0.769 5.825 15.405 1.00 94.25 85 PHE A CA 1
ATOM 692 C C . PHE A 1 85 ? -0.423 5.080 14.111 1.00 94.25 85 PHE A C 1
ATOM 694 O O . PHE A 1 85 ? 0.303 5.624 13.285 1.00 94.25 85 PHE A O 1
ATOM 701 N N . LEU A 1 86 ? -1.016 3.904 13.870 1.00 93.69 86 LEU A N 1
ATOM 702 C CA . LEU A 1 86 ? -0.832 3.156 12.620 1.00 93.69 86 LEU A CA 1
ATOM 703 C C . LEU A 1 86 ? -1.206 3.992 11.391 1.00 93.69 86 LEU A C 1
ATOM 705 O O . LEU A 1 86 ? -0.447 4.035 10.419 1.00 93.69 86 LEU A O 1
ATOM 709 N N . LEU A 1 87 ? -2.341 4.694 11.451 1.00 90.94 87 LEU A N 1
ATOM 710 C CA . LEU A 1 87 ? -2.794 5.582 10.389 1.00 90.94 87 LEU A CA 1
ATOM 711 C C . LEU A 1 87 ? -1.795 6.713 10.124 1.00 90.94 87 LEU A C 1
ATOM 713 O O . LEU A 1 87 ? -1.526 7.007 8.969 1.00 90.94 87 LEU A O 1
ATOM 717 N N . PHE A 1 88 ? -1.220 7.357 11.135 1.00 92.19 88 PHE A N 1
ATOM 718 C CA . PHE A 1 88 ? -0.280 8.455 10.899 1.00 92.19 88 PHE A CA 1
ATOM 719 C C . PHE A 1 88 ? 1.117 7.965 10.507 1.00 92.19 88 PHE A C 1
ATOM 721 O O . PHE A 1 88 ? 1.745 8.548 9.622 1.00 92.19 88 PHE A O 1
ATOM 728 N N . SER A 1 89 ? 1.589 6.857 11.084 1.00 92.19 89 SER A N 1
ATOM 729 C CA . SER A 1 89 ? 2.892 6.275 10.752 1.00 92.19 89 SER A CA 1
ATOM 730 C C . SER A 1 89 ? 2.989 5.845 9.287 1.00 92.19 89 SER A C 1
ATOM 732 O O . SER A 1 89 ? 4.070 5.927 8.702 1.00 92.19 89 SER A O 1
ATOM 734 N N . HIS A 1 90 ? 1.876 5.448 8.657 1.00 91.06 90 HIS A N 1
ATOM 735 C CA . HIS A 1 90 ? 1.881 5.039 7.250 1.00 91.06 90 HIS A CA 1
ATOM 736 C C . HIS A 1 90 ? 2.355 6.151 6.305 1.00 91.06 90 HIS A C 1
ATOM 738 O O . HIS A 1 90 ? 3.037 5.850 5.332 1.00 91.06 90 HIS A O 1
ATOM 744 N N . PHE A 1 91 ? 2.073 7.428 6.593 1.00 89.94 91 PHE A N 1
ATOM 745 C CA . PHE A 1 91 ? 2.548 8.536 5.756 1.00 89.94 91 PHE A CA 1
ATOM 746 C C . PHE A 1 91 ? 4.081 8.638 5.779 1.00 89.94 91 PHE A C 1
ATOM 748 O O . PHE A 1 91 ? 4.720 8.833 4.738 1.00 89.94 91 PHE A O 1
ATOM 755 N N . GLY A 1 92 ? 4.684 8.433 6.955 1.00 90.19 92 GLY A N 1
ATOM 756 C CA . GLY A 1 92 ? 6.137 8.383 7.116 1.00 90.19 92 GLY A CA 1
ATOM 757 C C . GLY A 1 92 ? 6.750 7.195 6.374 1.00 90.19 92 GLY A C 1
ATOM 758 O O . GLY A 1 92 ? 7.694 7.360 5.600 1.00 90.19 92 GLY A O 1
ATOM 759 N N . PHE A 1 93 ? 6.167 6.006 6.533 1.00 90.62 93 PHE A N 1
ATOM 760 C CA . PHE A 1 93 ? 6.628 4.806 5.835 1.00 90.62 93 PHE A CA 1
ATOM 761 C C . PHE A 1 93 ? 6.457 4.898 4.313 1.00 90.62 93 PHE A C 1
ATOM 763 O O . PHE A 1 93 ? 7.392 4.562 3.593 1.00 90.62 93 PHE A O 1
ATOM 770 N N . SER A 1 94 ? 5.343 5.423 3.798 1.00 90.00 94 SER A N 1
ATOM 771 C CA . SER A 1 94 ? 5.146 5.648 2.356 1.00 90.00 94 SER A CA 1
ATOM 772 C C . SER A 1 94 ? 6.215 6.568 1.770 1.00 90.00 94 SER A C 1
ATOM 774 O O . SER A 1 94 ? 6.749 6.304 0.688 1.00 90.00 94 SER A O 1
ATOM 776 N N . THR A 1 95 ? 6.593 7.614 2.508 1.00 87.19 95 THR A N 1
ATOM 777 C CA . THR A 1 95 ? 7.685 8.511 2.112 1.00 87.19 95 THR A CA 1
ATOM 778 C C . THR A 1 95 ? 9.019 7.761 2.067 1.00 87.19 95 THR A C 1
ATOM 780 O O . THR A 1 95 ? 9.735 7.836 1.069 1.00 87.19 95 THR A O 1
ATOM 783 N N . LEU A 1 96 ? 9.328 6.962 3.093 1.00 87.62 96 LEU A N 1
ATOM 784 C CA . LEU A 1 96 ? 10.543 6.140 3.129 1.00 87.62 96 LEU A CA 1
ATOM 785 C C . LEU A 1 96 ? 10.601 5.132 1.973 1.00 87.62 96 LEU A C 1
ATOM 787 O O . LEU A 1 96 ? 11.624 5.053 1.293 1.00 87.62 96 LEU A O 1
ATOM 791 N N . ILE A 1 97 ? 9.506 4.415 1.696 1.00 88.31 97 ILE A N 1
ATOM 792 C CA . ILE A 1 97 ? 9.415 3.478 0.565 1.00 88.31 97 ILE A CA 1
ATOM 793 C C . ILE A 1 97 ? 9.678 4.231 -0.748 1.00 88.31 97 ILE A C 1
ATOM 795 O O . ILE A 1 97 ? 10.507 3.794 -1.549 1.00 88.31 97 ILE A O 1
ATOM 799 N N . THR A 1 98 ? 9.071 5.408 -0.936 1.00 87.56 98 THR A N 1
ATOM 800 C CA . THR A 1 98 ? 9.294 6.238 -2.133 1.00 87.56 98 THR A CA 1
ATOM 801 C C . THR A 1 98 ? 10.775 6.556 -2.332 1.00 87.56 98 THR A C 1
ATOM 803 O O . THR A 1 98 ? 11.313 6.352 -3.419 1.00 87.56 98 THR A O 1
ATOM 806 N N . ILE A 1 99 ? 11.461 7.001 -1.277 1.00 85.75 99 ILE A N 1
ATOM 807 C CA . ILE A 1 99 ? 12.890 7.351 -1.314 1.00 85.75 99 ILE A CA 1
ATOM 808 C C . ILE A 1 99 ? 13.765 6.112 -1.581 1.00 85.75 99 ILE A C 1
ATOM 810 O O . ILE A 1 99 ? 14.794 6.181 -2.271 1.00 85.75 99 ILE A O 1
ATOM 814 N N . MET A 1 100 ? 13.370 4.951 -1.051 1.00 82.88 100 MET A N 1
ATOM 815 C CA . MET A 1 100 ? 14.075 3.685 -1.260 1.00 82.88 100 MET A CA 1
ATOM 816 C C . MET A 1 100 ? 13.964 3.177 -2.703 1.00 82.88 100 MET A C 1
ATOM 818 O O . MET A 1 100 ? 14.954 2.673 -3.236 1.00 82.88 100 MET A O 1
ATOM 822 N N . PHE A 1 101 ? 12.811 3.337 -3.351 1.00 81.50 101 PHE A N 1
ATOM 823 C CA . PHE A 1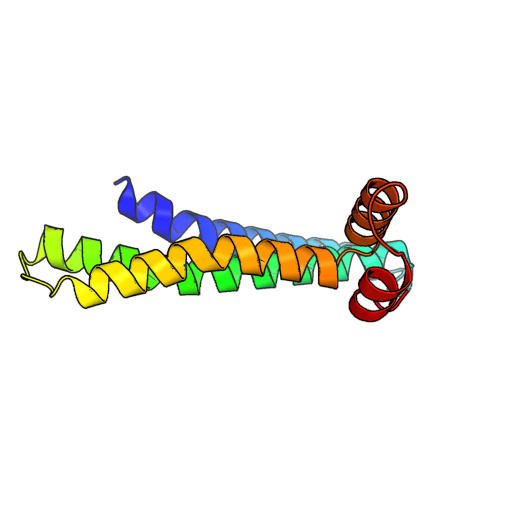 101 ? 12.581 2.819 -4.702 1.00 81.50 101 PHE A CA 1
ATOM 824 C C . PHE A 1 101 ? 12.931 3.811 -5.815 1.00 81.50 101 PHE A C 1
ATOM 826 O O . PHE A 1 101 ? 13.453 3.409 -6.858 1.00 81.50 101 PHE A O 1
ATOM 833 N N . LEU A 1 102 ? 12.677 5.106 -5.618 1.00 83.56 102 LEU A N 1
ATOM 834 C CA . LEU A 1 102 ? 12.829 6.115 -6.665 1.00 83.56 102 LEU A CA 1
ATOM 835 C C . LEU A 1 102 ? 14.156 6.860 -6.527 1.00 83.56 102 LEU A C 1
ATOM 837 O O . LEU A 1 102 ? 14.295 7.811 -5.756 1.00 83.56 102 LEU A O 1
ATOM 841 N N . LYS A 1 103 ? 15.141 6.446 -7.336 1.00 80.44 103 LYS A N 1
ATOM 842 C CA . LYS A 1 103 ? 16.462 7.096 -7.402 1.00 80.44 103 LYS A CA 1
ATOM 843 C C . LYS A 1 103 ? 16.378 8.594 -7.696 1.00 80.44 103 LYS A C 1
ATOM 845 O O . LYS A 1 103 ? 17.222 9.334 -7.204 1.00 80.44 103 LYS A O 1
ATOM 850 N N . ASP A 1 104 ? 15.399 9.037 -8.479 1.00 79.12 104 ASP A N 1
ATOM 851 C CA . ASP A 1 104 ? 15.266 10.453 -8.838 1.00 79.12 104 ASP A CA 1
ATOM 852 C C . ASP A 1 104 ? 14.838 11.284 -7.635 1.00 79.12 104 ASP A C 1
ATOM 854 O O . ASP A 1 104 ? 15.515 12.250 -7.309 1.00 79.12 104 ASP A O 1
ATOM 858 N N . VAL A 1 105 ? 13.831 10.821 -6.886 1.00 78.62 105 VAL A N 1
ATOM 859 C CA . VAL A 1 105 ? 13.406 11.449 -5.624 1.00 78.62 105 VAL A CA 1
ATOM 860 C C . VAL A 1 105 ? 14.570 11.506 -4.636 1.00 78.62 105 VAL A C 1
ATOM 862 O O . VAL A 1 105 ? 14.824 12.540 -4.027 1.00 78.62 105 VAL A O 1
ATOM 865 N N . ARG A 1 106 ? 15.345 10.421 -4.521 1.00 80.06 106 ARG A N 1
ATOM 866 C CA . ARG A 1 106 ? 16.548 10.389 -3.677 1.00 80.06 106 ARG A CA 1
ATOM 867 C C . ARG A 1 106 ? 17.581 11.438 -4.094 1.00 80.06 106 ARG A C 1
ATOM 869 O O . ARG A 1 106 ? 18.131 12.124 -3.238 1.00 80.06 106 ARG A O 1
ATOM 876 N N . LYS A 1 107 ? 17.852 11.562 -5.397 1.00 81.12 107 LYS A N 1
ATOM 877 C CA . LYS A 1 107 ? 18.781 12.567 -5.931 1.00 81.12 107 LYS A CA 1
ATOM 878 C C . LYS A 1 107 ? 18.274 13.986 -5.689 1.00 81.12 107 LYS A C 1
ATOM 880 O O . LYS A 1 107 ? 19.083 14.836 -5.331 1.00 81.12 107 LYS A O 1
ATOM 885 N N . GLU A 1 108 ? 16.978 14.226 -5.870 1.00 82.62 108 GLU A N 1
ATOM 886 C CA . GLU A 1 108 ? 16.321 15.508 -5.593 1.00 82.62 108 GLU A CA 1
ATOM 887 C C . GLU A 1 108 ? 16.549 15.913 -4.131 1.00 82.62 108 GLU A C 1
ATOM 889 O O . GLU A 1 108 ? 17.102 16.974 -3.858 1.00 82.62 108 GLU A O 1
ATOM 894 N N . ILE A 1 109 ? 16.244 15.006 -3.197 1.00 79.56 109 ILE A N 1
ATOM 895 C CA . ILE A 1 109 ? 16.415 15.230 -1.759 1.00 79.56 109 ILE A CA 1
ATOM 896 C C . ILE A 1 109 ? 17.887 15.495 -1.425 1.00 79.56 109 ILE A C 1
ATOM 898 O O . ILE A 1 109 ? 18.193 16.471 -0.746 1.00 79.56 109 ILE A O 1
ATOM 902 N N . CYS A 1 110 ? 18.820 14.678 -1.930 1.00 74.69 110 CYS A N 1
ATOM 903 C CA . CYS A 1 110 ? 20.253 14.922 -1.733 1.00 74.69 110 CYS A CA 1
ATOM 904 C C . CYS A 1 110 ? 20.679 16.309 -2.219 1.00 74.69 110 CYS A C 1
ATOM 906 O O . CYS A 1 110 ? 21.429 16.986 -1.521 1.00 74.69 110 CYS A O 1
ATOM 908 N N . LYS A 1 111 ? 20.198 16.744 -3.391 1.00 79.81 111 LYS A N 1
ATOM 909 C CA . LYS A 1 111 ? 20.495 18.082 -3.912 1.00 79.81 111 LYS A CA 1
ATOM 910 C C . LYS A 1 111 ? 19.957 19.172 -2.989 1.00 79.81 111 LYS A C 1
ATOM 912 O O . LYS A 1 111 ? 20.679 20.132 -2.745 1.00 79.81 111 LYS A O 1
ATOM 917 N N . SER A 1 112 ? 18.756 19.015 -2.433 1.00 79.00 112 SER A N 1
ATOM 918 C CA . SER A 1 112 ? 18.199 19.970 -1.465 1.00 79.00 112 SER A CA 1
ATOM 919 C C . SER A 1 112 ? 19.036 20.072 -0.186 1.00 79.00 112 SER A C 1
ATOM 921 O O . SER A 1 112 ? 19.155 21.152 0.386 1.00 79.00 112 SER A O 1
ATOM 923 N N . PHE A 1 113 ? 19.671 18.978 0.241 1.00 72.56 113 PHE A N 1
ATOM 924 C CA . PHE A 1 113 ? 20.544 18.961 1.418 1.00 72.56 113 PHE A CA 1
ATOM 925 C C . PHE A 1 113 ? 22.002 19.337 1.133 1.00 72.56 113 PHE A C 1
ATOM 927 O O . PHE A 1 113 ? 22.774 19.466 2.086 1.00 72.56 113 PHE A O 1
ATOM 934 N N . ASN A 1 114 ? 22.390 19.568 -0.132 1.00 65.50 114 ASN A N 1
ATOM 935 C CA . ASN A 1 114 ? 23.786 19.829 -0.492 1.00 65.50 114 ASN A CA 1
ATOM 936 C C . ASN A 1 114 ? 24.411 21.035 0.237 1.00 65.50 114 ASN A C 1
ATOM 938 O O . ASN A 1 114 ? 25.636 21.075 0.323 1.00 65.50 114 ASN A O 1
ATOM 942 N N . GLY A 1 115 ? 23.607 21.965 0.768 1.00 61.03 115 GLY A N 1
ATOM 943 C CA . GLY A 1 115 ? 24.074 23.136 1.519 1.00 61.03 115 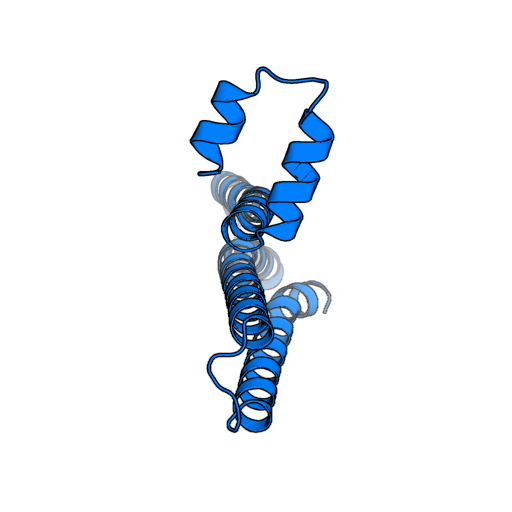GLY A CA 1
ATOM 944 C C . GLY A 1 115 ? 23.872 23.103 3.040 1.00 61.03 115 GLY A C 1
ATOM 945 O O . GLY A 1 115 ? 24.319 24.031 3.701 1.00 61.03 115 GLY A O 1
ATOM 946 N N . TYR A 1 116 ? 23.210 22.085 3.606 1.00 59.75 116 TYR A N 1
ATOM 947 C CA . TYR A 1 116 ? 22.737 22.142 5.003 1.00 59.75 116 TYR A CA 1
ATOM 948 C C . TYR A 1 116 ? 23.224 21.011 5.912 1.00 59.75 116 TYR A C 1
ATOM 950 O O . TYR A 1 116 ? 23.178 21.165 7.130 1.00 59.75 116 TYR A O 1
ATOM 958 N N . VAL A 1 117 ? 23.661 19.870 5.370 1.00 55.56 117 VAL A N 1
ATOM 959 C CA . VAL A 1 117 ? 23.963 18.686 6.191 1.00 55.56 117 VAL A CA 1
ATOM 960 C C . VAL A 1 117 ? 25.268 18.034 5.755 1.00 55.56 117 VAL A C 1
ATOM 962 O O . VAL A 1 117 ? 25.524 17.854 4.566 1.00 55.56 117 VAL A O 1
ATOM 965 N N . ASP A 1 118 ? 26.075 17.657 6.748 1.00 58.59 118 ASP A N 1
ATOM 966 C CA . ASP A 1 118 ? 27.353 16.975 6.583 1.00 58.59 118 ASP A CA 1
ATOM 967 C C . ASP A 1 118 ? 27.177 15.696 5.737 1.00 58.59 118 ASP A C 1
ATOM 969 O O . ASP A 1 118 ? 26.576 14.695 6.151 1.00 58.59 118 ASP A O 1
ATOM 973 N N . HIS A 1 119 ? 27.656 15.765 4.491 1.00 60.19 119 HIS A N 1
ATOM 974 C CA . HIS A 1 119 ? 27.326 14.854 3.385 1.00 60.19 11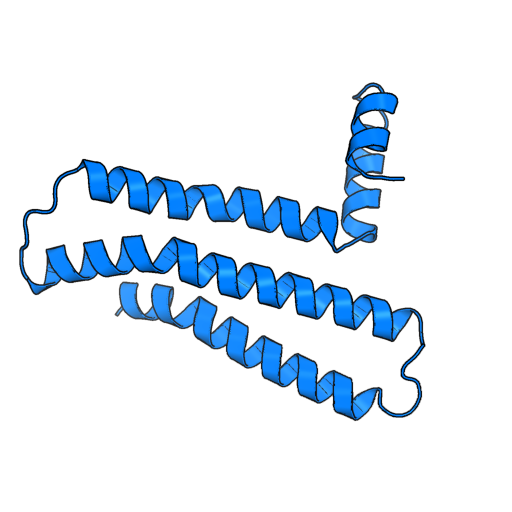9 HIS A CA 1
ATOM 975 C C . HIS A 1 119 ? 27.541 13.372 3.684 1.00 60.19 119 HIS A C 1
ATOM 977 O O . HIS A 1 119 ? 26.935 12.509 3.045 1.00 60.19 119 HIS A O 1
ATOM 983 N N . LYS A 1 120 ? 28.415 13.053 4.641 1.00 63.38 120 LYS A N 1
ATOM 984 C CA . LYS A 1 120 ? 28.770 11.674 4.984 1.00 63.38 120 LYS A CA 1
ATOM 985 C C . LYS A 1 120 ? 27.590 10.869 5.521 1.00 63.38 120 LYS A C 1
ATOM 987 O O . LYS A 1 120 ? 27.458 9.700 5.160 1.00 63.38 120 LYS A O 1
ATOM 992 N N . LEU A 1 121 ? 26.739 11.459 6.360 1.00 62.47 121 LEU A N 1
ATOM 993 C CA . LEU A 1 121 ? 25.691 10.709 7.063 1.00 62.47 121 LEU A CA 1
ATOM 994 C C . LEU A 1 121 ? 24.528 10.364 6.122 1.00 62.47 121 LEU A C 1
ATOM 996 O O . LEU A 1 121 ? 24.096 9.212 6.058 1.00 62.47 121 LEU A O 1
ATOM 1000 N N . ILE A 1 122 ? 24.116 11.333 5.297 1.00 62.06 122 ILE A N 1
ATOM 1001 C CA . ILE A 1 122 ? 23.083 11.148 4.269 1.00 62.06 122 ILE A CA 1
ATOM 1002 C C . ILE A 1 122 ? 23.554 10.170 3.186 1.00 62.06 122 ILE A C 1
ATOM 1004 O O . ILE A 1 122 ? 22.823 9.234 2.862 1.00 62.06 122 ILE A O 1
ATOM 1008 N N . LYS A 1 123 ? 24.784 10.317 2.664 1.00 63.69 123 LYS A N 1
ATOM 1009 C CA . LYS A 1 123 ? 25.325 9.393 1.646 1.00 63.69 123 LYS A CA 1
ATOM 1010 C C . LYS A 1 123 ? 25.346 7.945 2.136 1.00 63.69 123 LYS A C 1
ATOM 1012 O O . LYS A 1 123 ? 24.951 7.044 1.396 1.00 63.69 123 LYS A O 1
ATOM 1017 N N . ARG A 1 124 ? 25.722 7.722 3.402 1.00 66.81 124 ARG A N 1
ATOM 1018 C CA . ARG A 1 124 ? 25.766 6.382 4.009 1.00 66.81 124 ARG A CA 1
ATOM 1019 C C . ARG A 1 124 ? 24.375 5.754 4.136 1.00 66.81 124 ARG A C 1
ATOM 1021 O O . ARG A 1 124 ? 24.225 4.570 3.849 1.00 66.81 124 ARG A O 1
ATOM 1028 N N . PHE A 1 125 ? 23.361 6.540 4.501 1.00 61.12 125 PHE A N 1
ATOM 1029 C CA . PHE A 1 125 ? 21.970 6.072 4.573 1.00 61.12 125 PHE A CA 1
ATOM 1030 C C . PHE A 1 125 ? 21.367 5.795 3.190 1.00 61.12 125 PHE A C 1
ATOM 1032 O O . PHE A 1 125 ? 20.582 4.867 3.012 1.00 61.12 125 PHE A O 1
ATOM 1039 N N . MET A 1 126 ? 21.750 6.592 2.194 1.00 61.81 126 MET A N 1
ATOM 1040 C CA . MET A 1 126 ? 21.165 6.556 0.858 1.00 61.81 126 MET A CA 1
ATOM 1041 C C . MET A 1 126 ? 21.861 5.603 -0.126 1.00 61.81 126 MET A C 1
ATOM 1043 O O . MET A 1 126 ? 21.357 5.454 -1.241 1.00 61.81 126 MET A O 1
ATOM 1047 N N . LYS A 1 127 ? 22.960 4.930 0.259 1.00 61.09 127 LYS A N 1
ATOM 1048 C CA . LYS A 1 127 ? 23.770 4.054 -0.622 1.00 61.09 127 LYS A CA 1
ATOM 1049 C C . LYS A 1 127 ? 24.022 4.691 -2.002 1.00 61.09 127 LYS A C 1
ATOM 1051 O O . LYS A 1 127 ? 23.729 4.079 -3.033 1.00 61.09 127 LYS A O 1
ATOM 1056 N N . ILE A 1 128 ? 24.481 5.944 -2.007 1.00 50.53 128 ILE A N 1
ATOM 1057 C CA . ILE A 1 128 ? 25.036 6.607 -3.198 1.00 50.53 128 ILE A CA 1
ATOM 1058 C C . ILE A 1 128 ? 26.548 6.442 -3.163 1.00 50.53 128 ILE A C 1
ATOM 1060 O O . ILE A 1 128 ? 27.115 6.652 -2.067 1.00 50.53 128 ILE A O 1
#